Protein AF-X0U5E7-F1 (afdb_monomer_lite)

Secondary structure (DSSP, 8-state):
-TTS-HHHHHHHHHHHHHHHHTT-------S-GGGGGG-S---EEETTEEEE-

Radius of gyration: 12.23 Å; chains: 1; bounding box: 26×16×32 Å

Foldseek 3Di:
DVPDDPVRVVVVLVVVLVVVVVVDDDDDDDPDPVSVVSDPDDWDDDPNDTDDD

Structure (mmCIF, N/CA/C/O backbone):
data_AF-X0U5E7-F1
#
_entry.id   AF-X0U5E7-F1
#
loop_
_at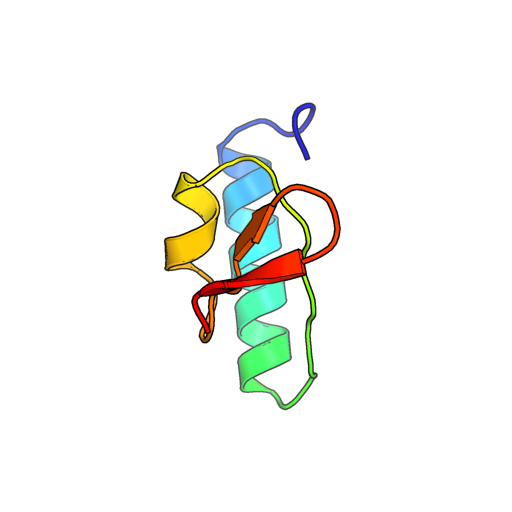om_site.group_PDB
_atom_site.id
_atom_site.type_symbol
_atom_site.label_atom_id
_atom_site.label_alt_id
_atom_site.label_comp_id
_atom_site.label_asym_id
_atom_site.label_entity_id
_atom_site.label_seq_id
_atom_site.pdbx_PDB_ins_code
_atom_site.Cartn_x
_atom_site.Cartn_y
_atom_site.Cartn_z
_atom_site.occupancy
_atom_site.B_iso_or_equiv
_atom_site.auth_seq_id
_atom_site.auth_comp_id
_atom_site.auth_asym_id
_atom_site.auth_atom_id
_atom_site.pdbx_PDB_model_num
ATOM 1 N N . THR A 1 1 ? 12.513 0.034 -3.267 1.00 49.31 1 THR A N 1
ATOM 2 C CA . THR A 1 1 ? 12.381 -0.988 -2.205 1.00 49.31 1 THR A CA 1
ATOM 3 C C . THR A 1 1 ? 13.412 -2.109 -2.301 1.00 49.31 1 THR A C 1
ATOM 5 O O . THR A 1 1 ? 13.627 -2.768 -1.298 1.00 49.31 1 THR A O 1
ATOM 8 N N . GLY A 1 2 ? 14.118 -2.298 -3.427 1.00 50.16 2 GLY A N 1
ATOM 9 C CA . GLY A 1 2 ? 15.076 -3.402 -3.637 1.00 50.16 2 GLY A CA 1
ATOM 10 C C . GLY A 1 2 ? 16.410 -3.374 -2.867 1.00 50.16 2 GLY A C 1
ATOM 11 O O . GLY A 1 2 ? 17.363 -3.976 -3.339 1.00 50.16 2 GLY A O 1
ATOM 12 N N . ASN A 1 3 ? 16.504 -2.682 -1.725 1.00 61.56 3 ASN A N 1
ATOM 13 C CA . ASN A 1 3 ? 17.685 -2.717 -0.838 1.00 61.56 3 ASN A CA 1
ATOM 14 C C . ASN A 1 3 ? 17.322 -3.061 0.621 1.00 61.56 3 ASN A C 1
ATOM 16 O O . ASN A 1 3 ? 18.113 -2.840 1.532 1.00 61.56 3 ASN A O 1
ATOM 20 N N . LEU A 1 4 ? 16.097 -3.536 0.850 1.00 68.62 4 LEU A N 1
ATOM 21 C CA . LEU A 1 4 ? 15.658 -4.063 2.138 1.00 68.62 4 LEU A CA 1
ATOM 22 C C . LEU A 1 4 ? 15.701 -5.583 2.049 1.00 68.62 4 LEU A C 1
ATOM 24 O O . LEU A 1 4 ? 15.222 -6.154 1.067 1.00 68.62 4 LEU A O 1
ATOM 28 N N . ASP A 1 5 ? 16.273 -6.233 3.056 1.00 81.88 5 ASP A N 1
ATOM 29 C CA . ASP A 1 5 ? 16.134 -7.676 3.184 1.00 81.88 5 ASP A CA 1
ATOM 30 C C . ASP A 1 5 ? 14.655 -8.039 3.396 1.00 81.88 5 ASP A C 1
ATOM 32 O O . ASP A 1 5 ? 13.858 -7.236 3.891 1.00 81.88 5 ASP A O 1
ATOM 36 N N . THR A 1 6 ? 14.283 -9.257 3.003 1.00 82.62 6 THR A N 1
ATOM 37 C CA . THR A 1 6 ? 12.892 -9.728 2.996 1.00 82.62 6 THR A CA 1
ATOM 38 C C . THR A 1 6 ? 12.198 -9.546 4.345 1.00 82.62 6 THR A C 1
ATOM 40 O O . THR A 1 6 ? 11.024 -9.193 4.370 1.00 82.62 6 THR A O 1
ATOM 43 N N . ARG A 1 7 ? 12.915 -9.723 5.463 1.00 86.94 7 ARG A N 1
ATOM 44 C CA . ARG A 1 7 ? 12.331 -9.579 6.800 1.00 86.94 7 ARG A CA 1
ATOM 45 C C . ARG A 1 7 ? 12.011 -8.120 7.099 1.00 86.94 7 ARG A C 1
ATOM 47 O O . ARG A 1 7 ? 10.876 -7.807 7.430 1.00 86.94 7 ARG A O 1
ATOM 54 N N . THR A 1 8 ? 12.980 -7.225 6.909 1.00 88.50 8 THR A N 1
ATOM 55 C CA . THR A 1 8 ? 12.759 -5.789 7.139 1.00 88.50 8 THR A CA 1
ATOM 56 C C . THR A 1 8 ? 11.658 -5.235 6.229 1.00 88.50 8 THR A C 1
ATOM 58 O O . THR A 1 8 ? 10.859 -4.399 6.646 1.00 88.50 8 THR A O 1
ATOM 61 N N . ARG A 1 9 ? 11.583 -5.714 4.981 1.00 87.56 9 ARG A N 1
ATOM 62 C CA . ARG A 1 9 ? 10.498 -5.381 4.050 1.00 87.56 9 ARG A CA 1
ATOM 63 C C . ARG A 1 9 ? 9.134 -5.778 4.618 1.00 87.56 9 ARG A C 1
ATOM 65 O O . ARG A 1 9 ? 8.218 -4.960 4.598 1.00 87.56 9 ARG A O 1
ATOM 72 N N . ASP A 1 10 ? 9.006 -7.011 5.097 1.00 88.00 10 ASP A N 1
ATOM 73 C CA . ASP A 1 10 ? 7.741 -7.541 5.604 1.00 88.00 10 ASP A CA 1
ATOM 74 C C . ASP A 1 10 ? 7.295 -6.804 6.881 1.00 88.00 10 ASP A C 1
ATOM 76 O O . ASP A 1 10 ? 6.121 -6.451 6.988 1.00 88.00 10 ASP A O 1
ATOM 80 N N . ASP A 1 11 ? 8.228 -6.462 7.776 1.00 91.50 11 ASP A N 1
ATOM 81 C CA . ASP A 1 11 ? 7.948 -5.665 8.982 1.00 91.50 11 ASP A CA 1
ATOM 82 C C . ASP A 1 11 ? 7.429 -4.258 8.632 1.00 91.50 11 ASP A C 1
ATOM 84 O O . ASP A 1 11 ? 6.442 -3.782 9.197 1.00 91.50 11 ASP A O 1
ATOM 88 N N . ILE A 1 12 ? 8.054 -3.589 7.655 1.00 91.75 12 ILE A N 1
ATOM 89 C CA . ILE A 1 12 ? 7.613 -2.262 7.194 1.00 91.75 12 ILE A CA 1
ATOM 90 C C . ILE A 1 12 ? 6.211 -2.337 6.585 1.00 91.75 12 ILE A C 1
ATOM 92 O O . ILE A 1 12 ? 5.381 -1.467 6.837 1.00 91.75 12 ILE A O 1
ATOM 96 N N . LEU A 1 13 ? 5.929 -3.357 5.774 1.00 91.25 13 LEU A N 1
ATOM 97 C CA . LEU A 1 13 ? 4.618 -3.511 5.140 1.00 91.25 13 LEU A CA 1
ATOM 98 C C . LEU A 1 13 ? 3.522 -3.836 6.150 1.00 91.25 13 LEU A C 1
ATOM 100 O O . LEU A 1 13 ? 2.402 -3.359 5.979 1.00 91.25 13 LEU A O 1
ATOM 104 N N . ALA A 1 14 ? 3.841 -4.604 7.194 1.00 91.75 14 ALA A N 1
ATOM 105 C CA . ALA A 1 14 ? 2.926 -4.852 8.300 1.00 91.75 14 ALA A CA 1
ATOM 106 C C . ALA A 1 14 ? 2.559 -3.539 9.008 1.00 91.75 14 ALA A C 1
ATOM 108 O O . ALA A 1 14 ? 1.377 -3.231 9.133 1.00 91.75 14 ALA A O 1
ATOM 109 N N . LEU A 1 15 ? 3.553 -2.710 9.344 1.00 93.62 15 LEU A N 1
ATOM 110 C CA . LEU A 1 15 ? 3.318 -1.395 9.949 1.00 93.62 15 LEU A CA 1
ATOM 111 C C . LEU A 1 15 ? 2.483 -0.476 9.044 1.00 93.62 15 LEU A C 1
ATOM 113 O O . LEU A 1 15 ? 1.556 0.187 9.502 1.00 93.62 15 LEU A O 1
ATOM 117 N N . LEU A 1 16 ? 2.793 -0.422 7.745 1.00 93.94 16 LEU A N 1
ATOM 118 C CA . LEU A 1 16 ? 2.010 0.375 6.797 1.00 93.94 16 LEU A CA 1
ATOM 119 C C . LEU A 1 16 ? 0.559 -0.111 6.724 1.00 93.94 16 LEU A C 1
ATOM 121 O O . LEU A 1 16 ? -0.349 0.703 6.579 1.00 93.94 16 LEU A O 1
ATOM 125 N N . ARG A 1 17 ? 0.327 -1.420 6.846 1.00 92.44 17 ARG A N 1
ATOM 126 C CA . ARG A 1 17 ? -1.023 -1.975 6.869 1.00 92.44 17 ARG A CA 1
ATOM 127 C C . ARG A 1 17 ? -1.788 -1.585 8.128 1.00 92.44 17 ARG A C 1
ATOM 129 O O . ARG A 1 17 ? -2.918 -1.141 7.992 1.00 92.44 17 ARG A O 1
ATOM 136 N N . GLU A 1 18 ? -1.161 -1.654 9.299 1.00 94.88 18 GLU A N 1
ATOM 137 C CA . GLU A 1 18 ? -1.762 -1.185 10.557 1.00 94.88 18 GLU A CA 1
ATOM 138 C C . GLU A 1 18 ? -2.180 0.288 10.460 1.00 94.88 18 GLU A C 1
ATOM 140 O O . GLU A 1 18 ? -3.320 0.637 10.747 1.00 94.88 18 GLU A O 1
ATOM 145 N N . LEU A 1 19 ? -1.299 1.149 9.941 1.00 95.75 19 LEU A N 1
ATOM 146 C CA . LEU A 1 19 ? -1.624 2.562 9.736 1.00 95.75 19 LEU A CA 1
ATOM 147 C C . LEU A 1 19 ? -2.775 2.761 8.741 1.00 95.75 19 LEU A C 1
ATOM 149 O O . LEU A 1 19 ? -3.586 3.675 8.901 1.00 95.75 19 LEU A O 1
ATOM 153 N N . ASN A 1 20 ? -2.840 1.935 7.694 1.00 95.75 20 ASN A N 1
ATOM 154 C CA . ASN A 1 20 ? -3.935 1.989 6.735 1.00 95.75 20 ASN A CA 1
ATOM 155 C C . ASN A 1 20 ? -5.269 1.552 7.350 1.00 95.75 20 ASN A C 1
ATOM 157 O O . ASN A 1 20 ? -6.283 2.207 7.097 1.00 95.75 20 ASN A O 1
ATOM 161 N N . ASP A 1 21 ? -5.249 0.516 8.186 1.00 94.62 21 ASP A N 1
ATOM 162 C CA . ASP A 1 21 ? -6.408 0.042 8.944 1.00 94.62 21 ASP A CA 1
ATOM 163 C C . ASP A 1 21 ? -6.881 1.099 9.969 1.00 94.62 21 ASP A C 1
ATOM 165 O O . ASP A 1 21 ? -8.086 1.259 10.171 1.00 94.62 21 ASP A O 1
ATOM 169 N N . ASP A 1 22 ? -5.965 1.914 10.505 1.00 97.31 22 ASP A N 1
ATOM 170 C CA . ASP A 1 22 ? -6.256 3.080 11.360 1.00 97.31 22 ASP A CA 1
ATOM 171 C C . ASP A 1 22 ? -6.814 4.301 10.588 1.00 97.31 22 ASP A C 1
ATOM 173 O O . ASP A 1 22 ? -7.081 5.361 11.164 1.00 97.31 22 ASP A O 1
ATOM 177 N N . GLY A 1 23 ? -7.027 4.170 9.275 1.00 96.44 23 GLY A N 1
ATOM 178 C CA . GLY A 1 23 ? -7.668 5.176 8.426 1.00 96.44 23 GLY A CA 1
ATOM 179 C C . GLY A 1 23 ? -6.703 6.061 7.635 1.00 96.44 23 GLY A C 1
ATOM 180 O O . GLY A 1 23 ? -7.149 6.967 6.921 1.00 96.44 23 GLY A O 1
ATOM 181 N N . LEU A 1 2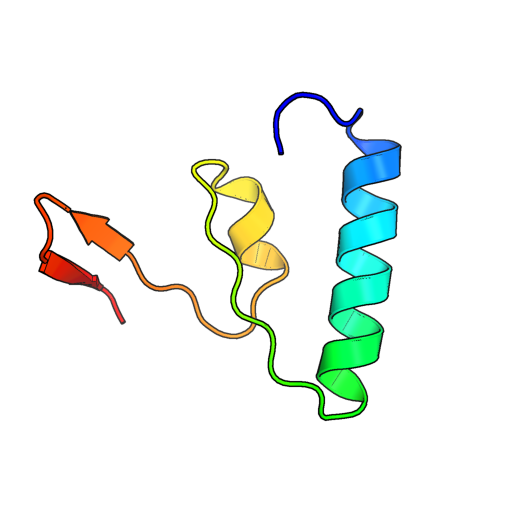4 ? -5.391 5.814 7.703 1.00 97.38 24 LEU A N 1
ATOM 182 C CA . LEU A 1 24 ? -4.426 6.529 6.869 1.00 97.38 24 LEU A CA 1
ATOM 183 C C . LEU A 1 24 ? -4.500 6.028 5.422 1.00 97.38 24 LEU A C 1
ATOM 185 O O . LEU A 1 24 ? -4.333 4.847 5.138 1.00 97.38 24 LEU A O 1
ATOM 189 N N . THR A 1 25 ? -4.693 6.925 4.457 1.00 96.56 25 THR A N 1
ATOM 190 C CA . THR A 1 25 ? -4.611 6.533 3.041 1.00 96.56 25 THR A CA 1
ATOM 191 C C . THR A 1 25 ? -3.151 6.405 2.613 1.00 96.56 25 THR A C 1
ATOM 193 O O . THR A 1 25 ? -2.383 7.357 2.745 1.00 96.56 25 THR A O 1
ATOM 196 N N . ILE A 1 26 ? -2.774 5.247 2.065 1.00 95.00 26 ILE A N 1
ATOM 197 C CA . ILE A 1 26 ? -1.404 4.953 1.627 1.00 95.00 26 ILE A CA 1
ATOM 198 C C . ILE A 1 26 ? -1.391 4.619 0.135 1.00 95.00 26 ILE A C 1
ATOM 200 O O . ILE A 1 26 ? -2.164 3.785 -0.333 1.00 95.00 26 ILE A O 1
ATOM 204 N N . LEU A 1 27 ? -0.476 5.251 -0.605 1.00 94.75 27 LEU A N 1
ATOM 205 C CA . LEU A 1 27 ? -0.183 4.937 -2.003 1.00 94.75 27 LEU A CA 1
ATOM 206 C C . LEU A 1 27 ? 1.270 4.472 -2.122 1.00 94.75 27 LEU A C 1
ATOM 208 O O . LEU A 1 27 ? 2.195 5.209 -1.783 1.00 94.75 27 LEU A O 1
ATOM 212 N N . LEU A 1 28 ? 1.463 3.249 -2.615 1.00 92.19 28 LEU A N 1
ATOM 213 C CA . LEU A 1 28 ? 2.772 2.624 -2.789 1.00 92.19 28 LEU A CA 1
ATOM 214 C C . LEU A 1 28 ? 3.006 2.315 -4.271 1.00 92.19 28 LEU A C 1
ATOM 216 O O . LEU A 1 28 ? 2.193 1.645 -4.901 1.00 92.19 28 LEU A O 1
ATOM 220 N N . ALA A 1 29 ? 4.141 2.760 -4.812 1.00 91.75 29 ALA A N 1
ATOM 221 C CA . ALA A 1 29 ? 4.601 2.383 -6.145 1.00 91.75 29 ALA A CA 1
ATOM 222 C C . ALA A 1 29 ? 5.715 1.334 -6.033 1.00 91.75 29 ALA A C 1
ATOM 224 O O . ALA A 1 29 ? 6.709 1.538 -5.331 1.00 91.75 29 ALA A O 1
ATOM 225 N N . THR A 1 30 ? 5.560 0.209 -6.728 1.00 90.00 30 THR A N 1
ATOM 226 C CA . THR A 1 30 ? 6.526 -0.895 -6.706 1.00 90.00 30 THR A CA 1
ATOM 227 C C . THR A 1 30 ? 6.552 -1.634 -8.042 1.00 90.00 30 THR A C 1
ATOM 229 O O . THR A 1 30 ? 5.555 -1.666 -8.755 1.00 90.00 30 THR A O 1
ATOM 232 N N . HIS A 1 31 ? 7.703 -2.223 -8.370 1.00 89.00 31 HIS A N 1
ATOM 233 C CA . HIS A 1 31 ? 7.854 -3.195 -9.460 1.00 89.00 31 HIS A CA 1
ATOM 234 C C . HIS A 1 31 ? 7.842 -4.648 -8.951 1.00 89.00 31 HIS A C 1
ATOM 236 O O . HIS A 1 31 ? 7.865 -5.576 -9.751 1.00 89.00 31 HIS A O 1
ATOM 242 N N . ASP A 1 32 ? 7.843 -4.844 -7.630 1.00 87.19 32 ASP A N 1
ATOM 243 C CA . ASP A 1 32 ? 7.753 -6.155 -6.989 1.00 87.19 32 ASP A CA 1
ATOM 244 C C . ASP A 1 32 ? 6.278 -6.554 -6.849 1.00 87.19 32 ASP A C 1
ATOM 246 O O . ASP A 1 32 ? 5.539 -5.979 -6.042 1.00 87.19 32 ASP A O 1
ATOM 250 N N . THR A 1 33 ? 5.858 -7.534 -7.648 1.00 86.00 33 THR A N 1
ATOM 251 C CA . THR A 1 33 ? 4.487 -8.049 -7.657 1.00 86.00 33 THR A CA 1
ATOM 252 C C . THR A 1 33 ? 4.128 -8.786 -6.373 1.00 86.00 33 THR A C 1
ATOM 254 O O . THR A 1 33 ? 2.950 -8.826 -6.027 1.00 86.00 33 THR A O 1
ATOM 257 N N . ASP A 1 34 ? 5.096 -9.303 -5.612 1.00 85.81 34 ASP A N 1
ATOM 258 C CA . ASP A 1 34 ? 4.809 -9.986 -4.345 1.00 85.81 34 ASP A CA 1
ATOM 259 C C . ASP A 1 34 ? 4.245 -9.028 -3.297 1.00 85.81 34 ASP A C 1
ATOM 261 O O . ASP A 1 34 ? 3.577 -9.459 -2.356 1.00 85.81 34 ASP A O 1
ATOM 265 N N . LEU A 1 35 ? 4.481 -7.723 -3.459 1.00 85.56 35 LEU A N 1
ATOM 266 C CA . LEU A 1 35 ? 3.954 -6.699 -2.562 1.00 85.56 35 LEU A CA 1
ATOM 267 C C . LEU A 1 35 ? 2.470 -6.410 -2.778 1.00 85.56 35 LEU A C 1
ATOM 269 O O . LEU A 1 35 ? 1.814 -5.881 -1.881 1.00 85.56 35 LEU A O 1
ATOM 273 N N . THR A 1 36 ? 1.922 -6.788 -3.932 1.00 87.44 36 THR A N 1
ATOM 274 C CA . THR A 1 36 ? 0.512 -6.544 -4.269 1.00 87.44 36 THR A CA 1
ATOM 275 C C . THR A 1 36 ? -0.445 -7.208 -3.279 1.00 87.44 36 THR A C 1
ATOM 277 O O . THR A 1 36 ? -1.494 -6.645 -2.983 1.00 87.44 36 THR A O 1
ATOM 280 N N . LYS A 1 37 ? -0.048 -8.335 -2.666 1.00 86.25 37 LYS A N 1
ATOM 281 C CA . LYS A 1 37 ? -0.837 -9.053 -1.647 1.00 86.25 37 LYS A CA 1
ATOM 282 C C . LYS A 1 37 ? -1.096 -8.247 -0.366 1.00 86.25 37 LYS A C 1
ATOM 284 O O . LYS A 1 37 ? -2.006 -8.577 0.392 1.00 86.25 37 LYS A O 1
ATOM 289 N N . TYR A 1 38 ? -0.295 -7.212 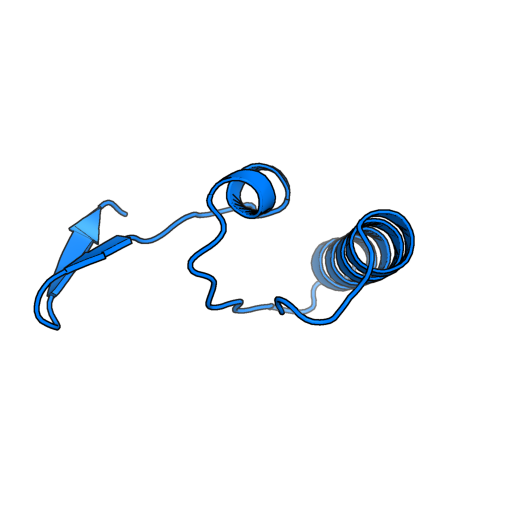-0.103 1.00 86.50 38 TYR A N 1
ATOM 290 C CA . TYR A 1 38 ? -0.469 -6.351 1.067 1.00 86.50 38 TYR A CA 1
ATOM 291 C C . TYR A 1 38 ? -1.403 -5.169 0.798 1.00 86.50 38 TYR A C 1
ATOM 293 O O . TYR A 1 38 ? -1.896 -4.582 1.759 1.00 86.50 38 TYR A O 1
ATOM 301 N N . ALA A 1 39 ? -1.668 -4.838 -0.468 1.00 89.81 39 ALA A N 1
ATOM 302 C CA . ALA A 1 39 ? -2.500 -3.706 -0.854 1.00 89.81 39 ALA A CA 1
ATOM 303 C C . ALA A 1 39 ? -3.991 -4.080 -0.905 1.00 89.81 39 ALA A C 1
ATOM 305 O O . ALA A 1 39 ? -4.355 -5.187 -1.293 1.00 89.81 39 ALA A O 1
ATOM 306 N N . MET A 1 40 ? -4.867 -3.129 -0.562 1.00 91.12 40 MET A N 1
ATOM 307 C CA . MET A 1 40 ? -6.319 -3.286 -0.744 1.00 91.12 40 MET A CA 1
ATOM 308 C C . MET A 1 40 ? -6.749 -3.119 -2.207 1.00 91.12 40 MET A C 1
ATOM 310 O O . MET A 1 40 ? -7.757 -3.678 -2.630 1.00 91.12 40 MET A O 1
ATOM 314 N N . ARG A 1 41 ? -5.987 -2.337 -2.980 1.00 92.56 41 ARG A N 1
ATOM 315 C CA . ARG A 1 41 ? -6.215 -2.094 -4.405 1.00 92.56 41 ARG A CA 1
ATOM 316 C C . ARG A 1 41 ? -4.885 -2.044 -5.140 1.00 92.56 41 ARG A C 1
ATOM 318 O O . ARG A 1 41 ? -3.937 -1.426 -4.659 1.00 92.56 41 ARG A O 1
ATOM 325 N N . VAL A 1 42 ? -4.844 -2.659 -6.316 1.00 93.62 42 VAL A N 1
ATOM 326 C CA . VAL A 1 42 ? -3.662 -2.708 -7.180 1.00 93.62 42 VAL A CA 1
ATOM 327 C C . VAL A 1 42 ? -4.011 -2.046 -8.503 1.00 93.62 42 VAL A C 1
ATOM 329 O O . VAL A 1 42 ? -5.024 -2.373 -9.110 1.00 93.62 42 VAL A O 1
ATOM 332 N N . LEU A 1 43 ? -3.177 -1.097 -8.921 1.00 94.12 43 LEU A N 1
ATOM 333 C CA . LEU A 1 43 ? -3.304 -0.387 -10.187 1.00 94.12 43 LEU A CA 1
ATOM 334 C C . LEU A 1 43 ? -2.073 -0.680 -11.039 1.00 94.12 43 LEU A C 1
ATOM 336 O O . LEU A 1 43 ? -0.949 -0.556 -10.548 1.00 94.12 43 LEU A O 1
ATOM 340 N N . HIS A 1 44 ? -2.272 -1.010 -12.313 1.00 94.06 44 HIS A N 1
ATOM 341 C CA . HIS A 1 44 ? -1.168 -1.230 -13.247 1.00 94.06 44 HIS A CA 1
ATOM 342 C C . HIS A 1 44 ? -1.034 -0.062 -14.217 1.00 94.06 44 HIS A C 1
ATOM 344 O O . HIS A 1 44 ? -2.004 0.349 -14.853 1.00 94.06 44 HIS A O 1
ATOM 350 N N . ILE A 1 45 ? 0.189 0.453 -14.353 1.00 93.50 45 ILE A N 1
ATOM 351 C CA . ILE A 1 45 ? 0.534 1.504 -15.312 1.00 93.50 45 ILE A CA 1
ATOM 352 C C . ILE A 1 45 ? 1.457 0.914 -16.373 1.00 93.50 45 ILE A C 1
ATOM 354 O O . ILE A 1 45 ? 2.473 0.299 -16.047 1.00 93.50 45 ILE A O 1
ATOM 358 N N . ARG A 1 46 ? 1.128 1.142 -17.644 1.00 94.00 46 ARG A N 1
ATOM 359 C CA . ARG A 1 46 ? 1.949 0.769 -18.797 1.00 94.00 46 ARG A CA 1
ATOM 360 C C . ARG A 1 46 ? 1.984 1.926 -19.783 1.00 94.00 46 ARG A C 1
ATOM 362 O O . ARG A 1 46 ? 0.941 2.477 -20.116 1.00 94.00 46 ARG A O 1
ATOM 369 N N . ASP A 1 47 ? 3.182 2.308 -20.217 1.00 95.25 47 ASP A N 1
ATOM 370 C CA . ASP A 1 47 ? 3.392 3.396 -21.186 1.00 95.25 47 ASP A CA 1
ATOM 371 C C . ASP A 1 47 ? 2.699 4.719 -20.782 1.00 95.25 47 ASP A C 1
ATOM 373 O O . ASP A 1 47 ? 2.185 5.462 -21.613 1.00 95.25 47 ASP A O 1
AT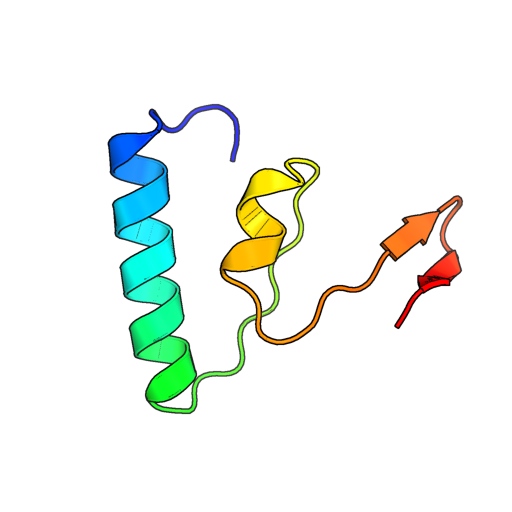OM 377 N N . GLY A 1 48 ? 2.664 5.011 -19.475 1.00 93.69 48 GLY A N 1
ATOM 378 C CA . GLY A 1 48 ? 2.029 6.211 -18.912 1.00 93.69 48 GLY A CA 1
ATOM 379 C C . GLY A 1 48 ? 0.503 6.140 -18.784 1.00 93.69 48 GLY A C 1
ATOM 380 O O . GLY A 1 48 ? -0.112 7.117 -18.360 1.00 93.69 48 GLY A O 1
ATOM 381 N N . LEU A 1 49 ? -0.110 5.001 -19.112 1.00 95.44 49 LEU A N 1
ATOM 382 C CA . LEU A 1 49 ? -1.554 4.786 -19.063 1.00 95.44 49 LEU A CA 1
ATOM 383 C C . LEU A 1 49 ? -1.924 3.775 -17.976 1.00 95.44 49 LEU A C 1
ATOM 385 O O . LEU A 1 49 ? -1.229 2.779 -17.778 1.00 95.44 49 LEU A O 1
ATOM 389 N N . LEU A 1 50 ? -3.043 4.018 -17.290 1.00 94.50 50 L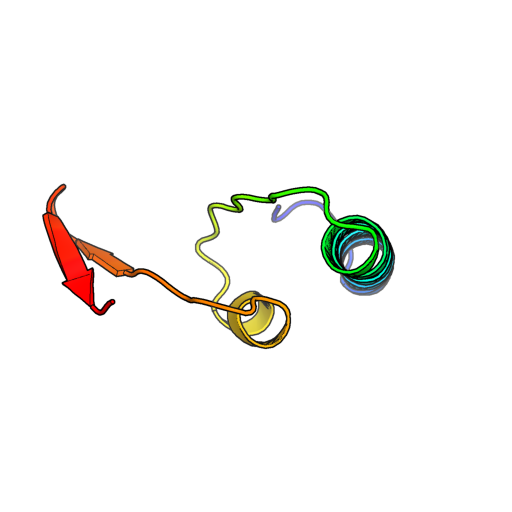EU A N 1
ATOM 390 C CA . LEU A 1 50 ? -3.649 3.044 -16.384 1.00 94.50 50 LEU A CA 1
ATOM 391 C C . LEU A 1 50 ? -4.291 1.929 -17.217 1.00 94.50 50 LEU A C 1
ATOM 393 O O . LEU A 1 50 ? -5.176 2.207 -18.025 1.00 94.50 50 LEU A O 1
ATOM 397 N N . VAL A 1 51 ? -3.844 0.688 -17.025 1.00 93.88 51 VAL A N 1
ATOM 398 C CA . VAL A 1 51 ? -4.319 -0.465 -17.807 1.00 93.88 51 VAL A CA 1
ATOM 399 C C . VAL A 1 51 ? -5.235 -1.403 -17.022 1.00 93.88 51 VAL A C 1
ATOM 401 O O . VAL A 1 51 ? -6.076 -2.049 -17.635 1.00 93.88 51 VAL A O 1
ATOM 404 N N . GLU A 1 52 ? -5.130 -1.447 -15.689 1.00 80.56 52 GLU A N 1
ATOM 405 C CA . GLU A 1 52 ? -5.978 -2.274 -14.812 1.00 80.56 52 GLU A CA 1
ATOM 406 C C . GLU A 1 52 ? -6.268 -1.542 -13.492 1.00 80.56 52 GLU A C 1
ATOM 408 O O . GLU A 1 52 ? -5.409 -0.795 -13.005 1.00 80.56 52 GLU A O 1
ATOM 413 N N . ALA A 1 53 ? -7.481 -1.726 -12.948 1.00 66.94 53 ALA A N 1
ATOM 414 C CA . ALA A 1 53 ? -8.027 -0.932 -11.843 1.00 66.94 53 ALA A CA 1
ATOM 415 C C . ALA A 1 53 ? -8.838 -1.717 -10.812 1.00 66.94 53 ALA A C 1
ATOM 417 O O . ALA A 1 53 ? -9.503 -2.700 -11.199 1.00 66.94 53 ALA A O 1
#

InterPro domains:
  IPR027417 P-loop containing nucleoside triphosphate hydrolase [G3DSA:3.40.50.300] (1-53)
  IPR027417 P-loop containing nucleoside triphosphate hydrolase [SSF52540] (1-52)

pLDDT: mean 88.31, std 10.47, range [49.31, 97.38]

Sequence (53 aa):
TGNLDTRTRDDILALLRELNDDGLTILLATHDTDLTKYAMR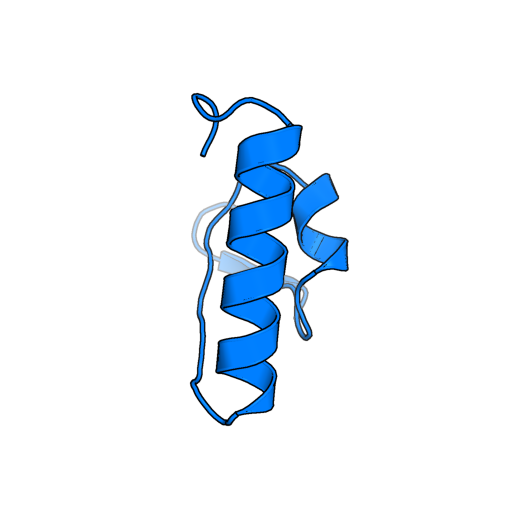VLHIRDGLLVEA

Organism: NCBI:txid412755